Protein AF-A0A8T4RJU8-F1 (afdb_monomer)

Mean predicted aligned error: 6.27 Å

Secondary structure (DSSP, 8-state):
--HHHHHHHHHHHHHHHHHHHHTT-HHHHHHHHHHHHHHHHHHHHHHSS-THHHHHSTT--B-TTSPBPPGGG--HHHHHHHHHHTTSS-HHHHHHHHHHHTHHHHHSHHHHTTT----HHHHHHHHHHHHHHHHHHT-

Nearest PDB structures (foldseek):
  2hsb-assembly1_A  TM=7.313E-01  e=3.323E-01  Archaeoglobus fulgidus
  1ufb-assembly1_A  TM=6.854E-01  e=4.118E-01  Thermus thermophilus
  1wol-assembly1_A  TM=6.817E-01  e=9.712E-01  Sulfurisphaera tokodaii str. 7
  7bxo-assembly1_D  TM=4.790E-01  e=5.681E-01  Shewanella oneidensis MR-1
  3agt-assembly1_A  TM=5.180E-01  e=7.063E+00  Nitratidesulfovibrio vulgaris

Solvent-accessible surface area (backbone atoms only — not comparable to full-atom values): 7748 Å² total; per-residue (Å²): 123,70,73,68,54,52,58,53,52,52,51,51,51,49,55,52,28,53,48,26,48,75,68,59,34,22,67,62,19,38,47,43,50,42,58,49,50,40,54,50,49,50,52,44,50,71,66,40,95,62,52,64,55,55,67,68,39,89,51,37,56,52,49,99,85,68,47,71,58,57,78,93,76,56,51,56,56,42,49,36,47,29,35,34,75,70,64,51,39,51,69,72,47,37,54,49,38,61,64,42,62,43,37,62,47,64,70,36,73,76,37,51,77,70,70,61,75,69,47,51,66,55,33,48,55,50,47,56,51,52,52,55,40,50,61,45,60,75,107

Sequence (139 aa):
APHFSAGRRSLSHWNECAKCVNALAPLAATVMMGGMLEGLLLARLQQLRDRGLAFKTKACPKDNAGKPLGFDKWCLNNYMDVTHELKLISQTGKDISAVLRDYRNFIHPKEEYKGTSISPGDAQIMWEIAKGVTGQLLK

Foldseek 3Di:
DVLVVLVVVLVVLLVVLVVCLVVFVLLVNLQSLQVSLLSLLVSLLVPDPDNCQLQVDPLFDADPVRHGDDSVPDGSLSSLSSCVSVVLFDPLLNVLCVVSVCSVVQVPVVNVVVVDDQGSVNSVVSSVSSVVSSVSSVD

Structure (mmCIF, N/CA/C/O backbone):
data_AF-A0A8T4RJU8-F1
#
_entry.id   AF-A0A8T4RJU8-F1
#
loop_
_atom_site.group_PDB
_atom_site.id
_atom_site.type_symbol
_atom_site.label_atom_id
_atom_site.label_alt_id
_atom_site.label_comp_id
_atom_site.label_asym_id
_atom_site.label_entity_id
_atom_site.label_seq_id
_atom_site.pdbx_PDB_ins_code
_atom_site.Cartn_x
_atom_site.Cartn_y
_atom_site.Cartn_z
_atom_site.occupancy
_atom_site.B_iso_or_equiv
_atom_site.auth_seq_id
_atom_site.auth_comp_id
_atom_site.auth_asym_id
_atom_site.auth_atom_id
_atom_site.pdbx_PDB_model_num
ATOM 1 N N . ALA A 1 1 ? -13.341 -21.160 4.754 1.00 34.50 1 ALA A N 1
ATOM 2 C CA . ALA A 1 1 ? -13.472 -21.158 3.280 1.00 34.50 1 ALA A CA 1
ATOM 3 C C . ALA A 1 1 ? -12.978 -19.873 2.573 1.00 34.50 1 ALA A C 1
ATOM 5 O O . ALA A 1 1 ? -12.359 -20.040 1.531 1.00 34.50 1 ALA A O 1
ATOM 6 N N . PRO A 1 2 ? -13.144 -18.628 3.084 1.00 31.86 2 PRO A N 1
ATOM 7 C CA . PRO A 1 2 ? -12.658 -17.417 2.384 1.00 31.86 2 PRO A CA 1
ATOM 8 C C . PRO A 1 2 ? -11.164 -17.083 2.599 1.00 31.86 2 PRO A C 1
ATOM 10 O O . PRO A 1 2 ? -10.527 -16.504 1.727 1.00 31.86 2 PRO A O 1
ATOM 13 N N . HIS A 1 3 ? -10.560 -17.499 3.719 1.00 36.91 3 HIS A N 1
ATOM 14 C CA . HIS A 1 3 ? -9.137 -17.236 4.001 1.00 36.91 3 HIS A CA 1
ATOM 15 C C . HIS A 1 3 ? -8.166 -17.948 3.034 1.00 36.91 3 HIS A C 1
ATOM 17 O O . HIS A 1 3 ? -7.088 -17.435 2.753 1.00 36.91 3 HIS A O 1
ATOM 23 N N . PHE A 1 4 ? -8.561 -19.099 2.477 1.00 34.91 4 PHE A N 1
ATOM 24 C CA . PHE A 1 4 ? -7.721 -19.913 1.584 1.00 34.91 4 PHE A CA 1
ATOM 25 C C . PHE A 1 4 ? -7.756 -19.451 0.113 1.00 34.91 4 PHE A C 1
ATOM 27 O O . PHE A 1 4 ? -6.827 -19.718 -0.648 1.00 34.91 4 PHE A O 1
ATOM 34 N N . SER A 1 5 ? -8.823 -18.767 -0.319 1.00 44.25 5 SER A N 1
ATOM 35 C CA . SER A 1 5 ? -8.919 -18.194 -1.671 1.00 44.25 5 SER A CA 1
ATOM 36 C C . SER A 1 5 ? -8.195 -16.850 -1.772 1.00 44.25 5 SER A C 1
ATOM 38 O O . SER A 1 5 ? -7.538 -16.599 -2.781 1.00 44.25 5 SER A O 1
ATOM 40 N N . ALA A 1 6 ? -8.236 -16.037 -0.710 1.00 50.69 6 ALA A N 1
ATOM 41 C CA . ALA A 1 6 ? -7.489 -14.783 -0.624 1.00 50.69 6 ALA A CA 1
ATOM 42 C C . ALA A 1 6 ? -5.971 -15.010 -0.744 1.00 50.69 6 ALA A C 1
ATOM 44 O O . ALA A 1 6 ? -5.331 -14.355 -1.561 1.00 50.69 6 ALA A O 1
ATOM 45 N N . GLY A 1 7 ? -5.423 -16.005 -0.029 1.00 55.34 7 GLY A N 1
ATOM 46 C CA . GLY A 1 7 ? -3.991 -16.342 -0.072 1.00 55.34 7 GLY A CA 1
ATOM 47 C C . GLY A 1 7 ? -3.489 -16.837 -1.438 1.00 55.34 7 GLY A C 1
ATOM 48 O O . GLY A 1 7 ? -2.361 -16.549 -1.836 1.00 55.34 7 GLY A O 1
ATOM 49 N N . ARG A 1 8 ? -4.331 -17.548 -2.203 1.00 55.25 8 ARG A N 1
ATOM 50 C CA . ARG A 1 8 ? -3.980 -17.990 -3.568 1.00 55.25 8 ARG A CA 1
ATOM 51 C C . ARG A 1 8 ? -4.035 -16.848 -4.581 1.00 55.25 8 ARG A C 1
ATOM 53 O O . ARG A 1 8 ? -3.184 -16.782 -5.462 1.00 55.25 8 ARG A O 1
ATOM 60 N N . ARG A 1 9 ? -4.996 -15.933 -4.431 1.00 59.72 9 ARG A N 1
ATOM 61 C CA . ARG A 1 9 ? -5.130 -14.753 -5.295 1.00 59.72 9 ARG A CA 1
ATOM 62 C C . ARG A 1 9 ? -4.042 -13.704 -5.023 1.00 59.72 9 ARG A C 1
ATOM 64 O O . ARG A 1 9 ? -3.569 -13.065 -5.955 1.00 59.72 9 ARG A O 1
ATOM 71 N N . SER A 1 10 ? -3.577 -13.567 -3.779 1.00 66.31 10 SER A N 1
ATOM 72 C CA . SER A 1 10 ? -2.408 -12.730 -3.474 1.00 66.31 10 SER A CA 1
ATOM 73 C C . SER A 1 10 ? -1.126 -13.275 -4.109 1.00 66.31 10 SER A C 1
ATOM 75 O O . SER A 1 10 ? -0.320 -12.493 -4.603 1.00 66.31 10 SER A O 1
ATOM 77 N N . LEU A 1 11 ? -0.957 -14.603 -4.173 1.00 74.31 11 LEU A N 1
ATOM 78 C CA . LEU A 1 11 ? 0.204 -15.220 -4.823 1.00 74.31 11 LEU A CA 1
ATOM 79 C C . LEU A 1 11 ? 0.187 -15.040 -6.351 1.00 74.31 11 LEU A C 1
ATOM 81 O O . LEU A 1 11 ? 1.236 -14.814 -6.953 1.00 74.31 11 LEU A O 1
ATOM 85 N N . SER A 1 12 ? -0.987 -15.107 -6.991 1.00 80.94 12 SER A N 1
ATOM 86 C CA . SER A 1 12 ? -1.089 -14.844 -8.432 1.00 80.94 12 SER A CA 1
ATOM 87 C C . SER A 1 12 ? -0.740 -13.394 -8.770 1.00 80.94 12 SER A C 1
ATOM 89 O O . SER A 1 12 ? 0.087 -13.179 -9.653 1.00 80.94 12 SER A O 1
ATOM 91 N N . HIS A 1 13 ? -1.278 -12.417 -8.028 1.00 82.00 13 HIS A N 1
ATOM 92 C CA . HIS A 1 13 ? -0.957 -10.999 -8.243 1.00 82.00 13 HIS A CA 1
ATOM 93 C C . HIS A 1 13 ? 0.516 -10.681 -7.960 1.00 82.00 13 HIS A C 1
ATOM 95 O O . HIS A 1 13 ? 1.114 -9.882 -8.673 1.00 82.00 13 HIS A O 1
ATOM 101 N N . TRP A 1 14 ? 1.128 -11.340 -6.972 1.00 87.44 14 TRP A N 1
ATOM 102 C CA . TRP A 1 14 ? 2.563 -11.217 -6.714 1.00 87.44 14 TRP A CA 1
ATOM 103 C C . TRP A 1 14 ? 3.403 -11.636 -7.923 1.00 87.44 14 TRP A C 1
ATOM 105 O O . TRP A 1 14 ? 4.281 -10.896 -8.367 1.00 87.44 14 TRP A O 1
ATOM 115 N N . ASN A 1 15 ? 3.116 -12.815 -8.479 1.00 90.56 15 ASN A N 1
ATOM 116 C CA . ASN A 1 15 ? 3.837 -13.333 -9.640 1.00 90.56 15 ASN A CA 1
ATOM 117 C C . ASN A 1 15 ? 3.625 -12.460 -10.880 1.00 90.56 15 ASN A C 1
ATOM 119 O O . ASN A 1 15 ? 4.550 -12.268 -11.666 1.00 90.56 15 ASN A O 1
ATOM 123 N N . GLU A 1 16 ? 2.419 -11.931 -11.063 1.00 89.75 16 GLU A N 1
ATOM 124 C CA . GLU A 1 16 ? 2.108 -11.007 -12.153 1.00 89.75 16 GLU A CA 1
ATOM 125 C C . GLU A 1 16 ? 2.870 -9.686 -11.990 1.00 89.75 16 GLU A C 1
ATOM 127 O O . GLU A 1 16 ? 3.491 -9.206 -12.937 1.00 89.75 16 GLU A O 1
ATOM 132 N N . CYS A 1 17 ? 2.931 -9.152 -10.768 1.00 91.00 17 CYS A N 1
ATOM 133 C CA . CYS A 1 17 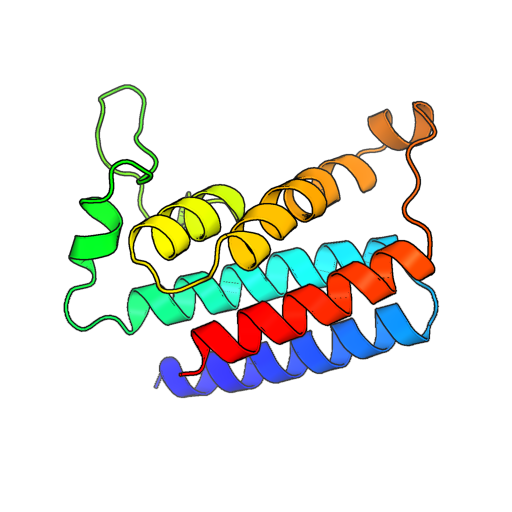? 3.675 -7.935 -10.454 1.00 91.00 17 CYS A CA 1
ATOM 134 C C . CYS A 1 17 ? 5.169 -8.098 -10.736 1.00 91.00 17 CYS A C 1
ATOM 136 O O . CYS 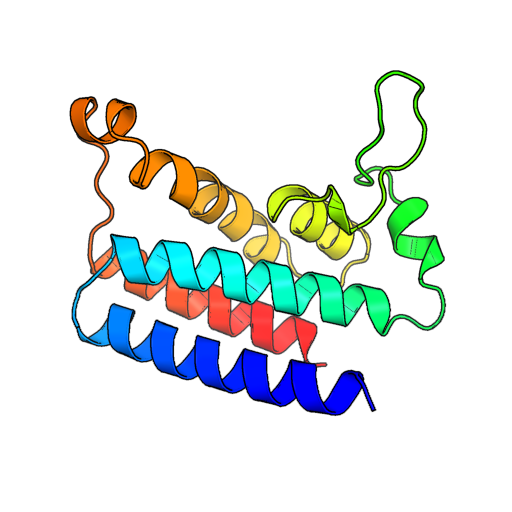A 1 17 ? 5.763 -7.266 -11.423 1.00 91.00 17 CYS A O 1
ATOM 138 N N . ALA A 1 18 ? 5.756 -9.213 -10.297 1.00 92.25 18 ALA A N 1
ATOM 139 C CA . ALA A 1 18 ? 7.148 -9.536 -10.588 1.00 92.25 18 ALA A CA 1
ATOM 140 C C . ALA A 1 18 ? 7.423 -9.601 -12.103 1.00 92.25 18 ALA A C 1
ATOM 142 O O . ALA A 1 18 ? 8.451 -9.107 -12.563 1.00 92.25 18 ALA A O 1
ATOM 143 N N . LYS A 1 19 ? 6.494 -10.151 -12.900 1.00 94.44 19 LYS A N 1
ATOM 144 C CA . LYS A 1 19 ? 6.617 -10.165 -14.368 1.00 94.44 19 LYS A CA 1
ATOM 145 C C . LYS A 1 19 ? 6.627 -8.755 -14.958 1.00 94.44 19 LYS A C 1
ATOM 147 O O . LYS A 1 19 ? 7.468 -8.488 -15.808 1.00 94.44 19 LYS A O 1
ATOM 152 N N . CYS A 1 20 ? 5.753 -7.854 -14.509 1.00 92.88 20 CYS A N 1
ATOM 153 C CA . CYS A 1 20 ? 5.732 -6.471 -15.001 1.00 92.88 20 CYS A CA 1
ATOM 154 C C . CYS A 1 20 ? 7.015 -5.703 -14.664 1.00 92.88 20 CYS A C 1
ATOM 156 O O . CYS A 1 20 ? 7.529 -4.980 -15.516 1.00 92.88 20 CYS A O 1
ATOM 158 N N . VAL A 1 21 ? 7.560 -5.891 -13.457 1.00 92.25 21 VAL A N 1
ATOM 159 C CA . VAL A 1 21 ? 8.845 -5.291 -13.060 1.00 92.25 21 VAL A CA 1
ATOM 160 C C . VAL A 1 21 ? 9.977 -5.811 -13.955 1.00 92.25 21 VAL A C 1
ATOM 162 O O . VAL A 1 21 ? 10.741 -5.019 -14.504 1.00 92.25 21 VAL A O 1
ATOM 165 N N . ASN A 1 22 ? 10.047 -7.129 -14.170 1.00 93.88 22 ASN A N 1
ATOM 166 C CA . ASN A 1 22 ? 11.081 -7.759 -14.999 1.00 93.88 22 ASN A CA 1
ATOM 167 C C . ASN A 1 22 ? 10.969 -7.399 -16.487 1.00 93.88 22 ASN A C 1
ATOM 169 O O . ASN A 1 22 ? 11.979 -7.320 -17.178 1.00 93.88 22 ASN A O 1
ATOM 173 N N . ALA A 1 23 ? 9.751 -7.174 -16.978 1.00 95.31 23 ALA A N 1
ATOM 174 C CA . ALA A 1 23 ? 9.489 -6.760 -18.353 1.00 95.31 23 ALA A CA 1
ATOM 175 C C . ALA A 1 23 ? 9.708 -5.254 -18.591 1.00 95.31 23 ALA A C 1
ATOM 177 O O . ALA A 1 23 ? 9.412 -4.773 -19.682 1.00 95.31 23 ALA A O 1
ATOM 178 N N . LEU A 1 24 ? 10.196 -4.508 -17.589 1.00 91.62 24 LEU A N 1
ATOM 179 C CA . LEU A 1 24 ? 10.383 -3.055 -17.653 1.00 91.62 24 LEU A CA 1
ATOM 180 C C . LEU A 1 24 ? 9.085 -2.318 -18.029 1.00 91.62 24 LEU A C 1
ATOM 182 O O . LEU A 1 24 ? 9.100 -1.368 -18.808 1.00 91.62 24 LEU A O 1
ATOM 186 N N . ALA A 1 25 ? 7.959 -2.753 -17.453 1.00 90.50 25 ALA A N 1
ATOM 187 C CA . ALA A 1 25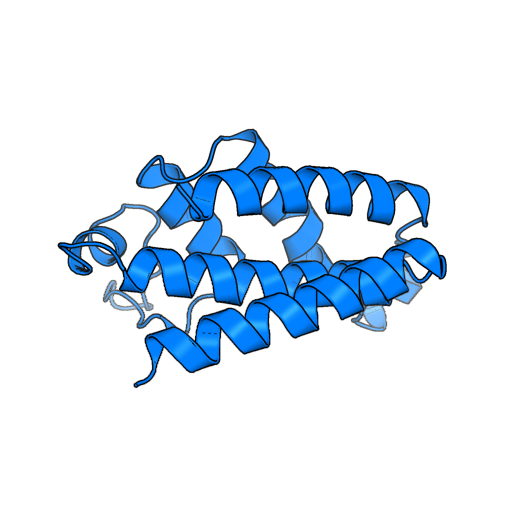 ? 6.642 -2.138 -17.612 1.00 90.50 25 ALA A CA 1
ATOM 188 C C . ALA A 1 25 ? 6.264 -1.337 -16.344 1.00 90.50 25 ALA A C 1
ATOM 190 O O . ALA A 1 25 ? 5.425 -1.792 -15.558 1.00 90.50 25 ALA A O 1
ATOM 191 N N . PRO A 1 26 ? 6.881 -0.161 -16.097 1.00 87.38 26 PRO A N 1
ATOM 192 C CA . PRO A 1 26 ? 6.813 0.541 -14.814 1.00 87.38 26 PRO A CA 1
ATOM 193 C C . PRO A 1 26 ? 5.403 0.987 -14.427 1.00 87.38 26 PRO A C 1
ATOM 195 O O . PRO A 1 26 ? 5.022 0.856 -13.264 1.00 87.38 26 PRO A O 1
ATOM 198 N N . LEU A 1 27 ? 4.598 1.447 -15.390 1.00 85.62 27 LEU A N 1
ATOM 199 C CA . LEU A 1 27 ? 3.206 1.820 -15.137 1.00 85.62 27 LEU A CA 1
ATOM 200 C C . LEU A 1 27 ? 2.399 0.605 -14.658 1.00 85.62 27 LEU A C 1
ATOM 202 O O . LEU A 1 27 ? 1.833 0.627 -13.569 1.00 85.62 27 LEU A O 1
ATOM 206 N N . ALA A 1 28 ? 2.414 -0.486 -15.430 1.00 88.56 28 ALA A N 1
ATOM 207 C CA . ALA A 1 28 ? 1.696 -1.715 -15.092 1.00 88.56 28 ALA A CA 1
ATOM 208 C C . ALA A 1 28 ? 2.155 -2.306 -13.750 1.00 88.56 28 ALA A C 1
ATOM 210 O O . ALA A 1 28 ? 1.324 -2.685 -12.923 1.00 88.56 28 ALA A O 1
ATOM 211 N N . ALA A 1 29 ? 3.469 -2.329 -13.504 1.00 89.94 29 ALA A N 1
ATOM 212 C CA . ALA A 1 29 ? 4.036 -2.777 -12.238 1.00 89.94 29 ALA A CA 1
ATOM 213 C C . ALA A 1 29 ? 3.489 -1.956 -11.062 1.00 89.94 29 ALA A C 1
ATOM 215 O O . ALA A 1 29 ? 3.000 -2.524 -10.088 1.00 89.94 29 ALA A O 1
ATOM 216 N N . THR A 1 30 ? 3.506 -0.626 -11.168 1.00 85.69 30 THR A N 1
ATOM 217 C CA . THR A 1 30 ? 3.053 0.279 -10.100 1.00 85.69 30 THR A CA 1
ATOM 218 C C . THR A 1 30 ? 1.566 0.104 -9.789 1.00 85.69 30 THR A C 1
ATOM 220 O O . THR A 1 30 ? 1.179 0.022 -8.621 1.00 85.69 30 THR A O 1
ATOM 223 N N . VAL A 1 31 ? 0.734 -0.044 -10.821 1.00 85.31 31 VAL A N 1
ATOM 224 C CA . VAL A 1 31 ? -0.707 -0.298 -10.666 1.00 85.31 31 VAL A CA 1
ATOM 225 C C . VAL A 1 31 ? -0.964 -1.608 -9.931 1.00 85.31 31 VAL A C 1
ATOM 227 O O . VAL A 1 31 ? -1.750 -1.651 -8.980 1.00 85.31 31 VAL A O 1
ATOM 230 N N . MET A 1 32 ? -0.279 -2.680 -10.333 1.00 87.69 32 MET A N 1
ATOM 231 C CA . MET A 1 32 ? -0.462 -3.983 -9.698 1.00 87.69 32 MET A CA 1
ATOM 232 C C . MET A 1 32 ? 0.078 -4.018 -8.269 1.00 87.69 32 MET A C 1
ATOM 234 O O . MET A 1 32 ? -0.574 -4.606 -7.406 1.00 87.69 32 MET A O 1
ATOM 238 N N . MET A 1 33 ? 1.191 -3.333 -7.977 1.00 88.69 33 MET A N 1
ATOM 239 C CA . MET A 1 33 ? 1.678 -3.154 -6.602 1.00 88.69 33 MET A CA 1
ATOM 240 C C . MET A 1 33 ? 0.622 -2.495 -5.712 1.00 88.69 33 MET A C 1
ATOM 242 O O . MET A 1 33 ? 0.379 -2.967 -4.600 1.00 88.69 33 MET A O 1
ATOM 246 N N . GLY A 1 34 ? -0.039 -1.446 -6.210 1.00 87.75 34 GLY A N 1
ATOM 247 C CA . GLY A 1 34 ? -1.103 -0.750 -5.491 1.00 87.75 34 GLY A CA 1
ATOM 248 C C . GLY A 1 34 ? -2.267 -1.668 -5.115 1.00 8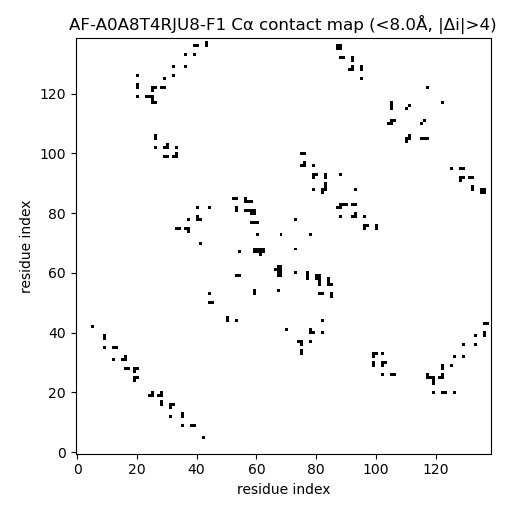7.75 34 GLY A C 1
ATOM 249 O O . GLY A 1 34 ? -2.598 -1.792 -3.935 1.00 87.75 34 GLY A O 1
ATOM 250 N N . GLY A 1 35 ? -2.844 -2.364 -6.099 1.00 86.88 35 GLY A N 1
ATOM 251 C CA . GLY A 1 35 ? -3.960 -3.288 -5.859 1.00 86.88 35 GLY A CA 1
ATOM 252 C C . GLY A 1 35 ? -3.576 -4.496 -4.994 1.00 86.88 35 GLY A C 1
ATOM 253 O O . GLY A 1 35 ? -4.359 -4.950 -4.155 1.00 86.88 35 GLY A O 1
ATOM 254 N N . MET A 1 36 ? -2.349 -5.002 -5.146 1.00 89.31 36 MET A N 1
ATOM 255 C CA . MET A 1 36 ? -1.823 -6.089 -4.319 1.00 89.31 36 MET A CA 1
ATOM 256 C C . MET A 1 36 ? -1.714 -5.673 -2.847 1.00 89.31 36 MET A C 1
ATOM 258 O O . MET A 1 36 ? -2.174 -6.410 -1.971 1.00 89.31 36 MET A O 1
ATOM 262 N N . LEU A 1 37 ? -1.144 -4.496 -2.565 1.00 88.81 37 LEU A N 1
ATOM 263 C CA . LEU A 1 37 ? -1.013 -3.986 -1.199 1.00 88.81 37 LEU A CA 1
ATOM 264 C C . LEU A 1 37 ? -2.373 -3.666 -0.573 1.00 88.81 37 LEU A C 1
ATOM 266 O O . LEU A 1 37 ? -2.580 -4.027 0.583 1.00 88.81 37 LEU A O 1
ATOM 270 N N . GLU A 1 38 ? -3.322 -3.083 -1.318 1.00 89.56 38 GLU A N 1
ATOM 271 C CA . GLU A 1 38 ? -4.704 -2.883 -0.839 1.00 89.56 38 GLU A CA 1
ATOM 272 C C . GLU A 1 38 ? -5.315 -4.200 -0.341 1.00 89.56 38 GLU A C 1
ATOM 274 O O . GLU A 1 38 ? -5.820 -4.276 0.783 1.00 89.56 38 GLU A O 1
ATOM 279 N N . GLY A 1 39 ? -5.204 -5.265 -1.141 1.00 89.19 39 GLY A N 1
ATOM 280 C CA . GLY A 1 39 ? -5.708 -6.587 -0.774 1.00 89.19 39 GLY A CA 1
ATOM 281 C C . GLY A 1 39 ? -5.026 -7.174 0.466 1.00 89.19 39 GLY A C 1
ATOM 282 O O . GLY A 1 39 ? -5.702 -7.725 1.338 1.00 89.19 39 GLY A O 1
ATOM 283 N N . LEU A 1 40 ? -3.700 -7.041 0.574 1.00 90.38 40 LEU A N 1
ATOM 284 C CA . LEU A 1 40 ? -2.930 -7.546 1.716 1.00 90.38 40 LEU A CA 1
ATOM 285 C C . LEU A 1 40 ? -3.247 -6.793 3.013 1.00 90.38 40 LEU A C 1
ATOM 287 O O . LEU A 1 40 ? -3.442 -7.422 4.055 1.00 90.38 40 LEU A O 1
ATOM 291 N N . LEU A 1 41 ? -3.337 -5.465 2.962 1.00 92.06 41 LEU A N 1
ATOM 292 C CA . LEU A 1 41 ? -3.657 -4.632 4.123 1.00 92.06 41 LEU A CA 1
ATOM 293 C C . LEU A 1 41 ? -5.072 -4.914 4.629 1.00 92.06 41 LEU A C 1
ATOM 295 O O . LEU A 1 41 ? -5.269 -5.104 5.831 1.00 92.06 41 LEU A O 1
ATOM 299 N N . LEU A 1 42 ? -6.047 -5.011 3.719 1.00 93.25 42 LEU A N 1
ATOM 300 C CA . LEU A 1 42 ? -7.412 -5.400 4.064 1.00 93.25 42 LEU A CA 1
ATOM 301 C C . LEU A 1 42 ? -7.438 -6.780 4.726 1.00 93.25 42 LEU A C 1
ATOM 303 O O . LEU A 1 42 ? -8.026 -6.942 5.798 1.00 93.25 42 LEU A O 1
ATOM 307 N N . ALA A 1 43 ? -6.772 -7.769 4.122 1.00 91.38 43 ALA A N 1
ATOM 308 C CA . ALA A 1 43 ? -6.698 -9.115 4.677 1.00 91.38 43 ALA A CA 1
ATOM 309 C C . ALA A 1 43 ? -6.082 -9.109 6.084 1.00 91.38 43 ALA A C 1
ATOM 311 O O . ALA A 1 43 ? -6.609 -9.764 6.985 1.00 91.38 43 ALA A O 1
ATOM 312 N N . ARG A 1 44 ? -5.018 -8.326 6.300 1.00 92.00 44 ARG A N 1
ATOM 313 C CA . ARG A 1 44 ? -4.377 -8.186 7.609 1.00 92.00 44 ARG A CA 1
ATOM 314 C C . ARG A 1 44 ? -5.318 -7.580 8.648 1.00 92.00 44 ARG A C 1
ATOM 316 O O . ARG A 1 44 ? -5.447 -8.136 9.737 1.00 92.00 44 ARG A O 1
ATOM 323 N N . LEU A 1 45 ? -6.023 -6.498 8.317 1.00 93.62 45 LEU A N 1
ATOM 324 C CA . LEU A 1 45 ? -6.999 -5.879 9.224 1.00 93.62 45 LEU A CA 1
ATOM 325 C C . LEU A 1 45 ? -8.168 -6.823 9.553 1.00 93.62 45 LEU A C 1
ATOM 327 O O . LEU A 1 45 ? -8.624 -6.871 10.695 1.00 93.62 45 LEU A O 1
ATOM 331 N N . GLN A 1 46 ? -8.626 -7.627 8.590 1.00 91.56 46 GLN A N 1
ATOM 332 C CA . GLN A 1 46 ? -9.685 -8.621 8.805 1.00 91.56 46 GLN A CA 1
ATOM 333 C C . GLN A 1 46 ? -9.251 -9.807 9.682 1.00 91.56 46 GLN A C 1
ATOM 335 O O . GLN A 1 46 ? -10.108 -10.470 10.278 1.00 91.56 46 GLN A O 1
ATOM 340 N N . GLN A 1 47 ? -7.948 -10.082 9.761 1.00 91.19 47 GLN A N 1
ATOM 341 C CA . GLN A 1 47 ? -7.368 -11.133 10.601 1.00 91.19 47 GLN A CA 1
ATOM 342 C C . GLN A 1 47 ? -7.085 -10.682 12.041 1.00 91.19 47 GLN A C 1
ATOM 344 O O . GLN A 1 47 ? -6.773 -11.524 12.882 1.00 91.19 47 GLN A O 1
ATOM 349 N N . LEU A 1 48 ? -7.207 -9.387 12.356 1.00 90.75 48 LEU A N 1
ATOM 350 C CA . LEU A 1 48 ? -7.077 -8.907 13.732 1.00 90.75 48 LEU A CA 1
ATOM 351 C C . LEU A 1 48 ? -8.126 -9.561 14.639 1.00 90.75 48 LEU A C 1
ATOM 353 O O . LEU A 1 48 ? -9.293 -9.699 14.264 1.00 90.75 48 LEU A O 1
ATOM 357 N N . ARG A 1 49 ? -7.718 -9.901 15.869 1.00 90.69 49 ARG A N 1
ATOM 358 C CA . ARG A 1 49 ? -8.617 -10.455 16.895 1.00 90.69 49 ARG A CA 1
ATOM 359 C C . ARG A 1 49 ? -9.770 -9.499 17.217 1.00 90.69 49 ARG A C 1
ATOM 361 O O . ARG A 1 49 ? -10.901 -9.947 17.359 1.00 90.69 49 ARG A O 1
ATOM 368 N N . ASP A 1 50 ? -9.481 -8.199 17.299 1.00 92.19 50 ASP A N 1
ATOM 369 C CA . ASP A 1 50 ? -10.481 -7.129 17.364 1.00 92.19 50 ASP A CA 1
ATOM 370 C C . ASP A 1 50 ? -10.385 -6.256 16.105 1.00 92.19 50 ASP A C 1
ATOM 372 O O . ASP A 1 50 ? -9.542 -5.364 15.999 1.00 92.19 50 ASP A O 1
ATOM 376 N N . ARG A 1 51 ? -11.281 -6.505 15.146 1.00 88.38 51 ARG A N 1
ATOM 377 C CA . ARG A 1 51 ? -11.397 -5.712 13.908 1.00 88.38 51 ARG A CA 1
ATOM 378 C C . ARG A 1 51 ? -11.838 -4.271 14.176 1.00 88.38 51 ARG A C 1
ATOM 380 O O . ARG A 1 51 ? -11.567 -3.389 13.366 1.00 88.38 51 ARG A O 1
ATOM 387 N N . GLY A 1 52 ? -12.498 -4.025 15.310 1.00 92.00 52 GLY A N 1
ATOM 388 C CA . GLY A 1 52 ? -12.947 -2.704 15.736 1.00 92.00 52 GLY A CA 1
ATOM 389 C C . GLY A 1 52 ? -11.796 -1.728 15.970 1.00 92.00 52 GLY A C 1
ATOM 390 O O . GLY A 1 52 ? -12.006 -0.521 15.868 1.00 92.00 52 GLY A O 1
ATOM 391 N N . LEU A 1 53 ? -10.579 -2.226 16.222 1.00 94.06 53 LEU A N 1
ATOM 392 C CA . LEU A 1 53 ? -9.387 -1.391 16.390 1.00 94.06 53 LEU A CA 1
ATOM 393 C C . LEU A 1 53 ? -9.125 -0.505 15.171 1.00 94.06 53 LEU A C 1
ATOM 395 O O . LEU A 1 53 ? -8.817 0.669 15.346 1.00 94.06 53 LEU A O 1
ATOM 399 N N . ALA A 1 54 ? -9.329 -1.023 13.956 1.00 94.50 54 ALA A N 1
ATOM 400 C CA . ALA A 1 54 ? -9.141 -0.250 12.730 1.00 94.50 54 ALA A CA 1
ATOM 401 C C . ALA A 1 54 ? -10.045 0.993 12.691 1.00 94.50 54 ALA A C 1
ATOM 403 O O . ALA A 1 54 ? -9.582 2.081 12.358 1.00 94.50 54 ALA A O 1
ATOM 404 N N . PHE A 1 55 ? -11.304 0.855 13.119 1.00 95.69 55 PHE A N 1
ATOM 405 C CA . PHE A 1 55 ? -12.294 1.939 13.122 1.00 95.69 55 PHE A CA 1
ATOM 406 C C . PHE A 1 55 ? -12.148 2.918 14.298 1.00 95.69 55 PHE A C 1
ATOM 408 O O . PHE A 1 55 ? -12.762 3.983 14.290 1.00 95.69 55 PHE A O 1
ATOM 415 N N . LYS A 1 56 ? -11.352 2.564 15.317 1.00 94.88 56 LYS A N 1
ATOM 416 C CA . LYS A 1 56 ? -11.055 3.413 16.485 1.00 94.88 56 LYS A CA 1
ATOM 417 C C . LYS A 1 56 ? -9.819 4.296 16.281 1.00 94.88 56 LYS A C 1
ATOM 419 O O . LYS A 1 56 ? -9.602 5.209 17.073 1.00 94.88 56 LYS A O 1
ATOM 424 N N . THR A 1 57 ? -9.014 4.019 15.254 1.00 95.56 57 THR A N 1
ATOM 425 C CA . THR A 1 57 ? -7.846 4.840 14.909 1.00 95.56 57 THR A CA 1
ATOM 426 C C . THR A 1 57 ? -8.254 6.260 14.520 1.00 95.56 57 THR A C 1
ATOM 428 O O . THR A 1 57 ? -9.342 6.494 13.984 1.00 95.56 57 THR A O 1
ATOM 431 N N . LYS A 1 58 ? -7.362 7.224 14.755 1.00 94.88 58 LYS A N 1
ATOM 432 C CA . LYS A 1 58 ? -7.533 8.608 14.291 1.00 94.88 58 LYS A CA 1
ATOM 433 C C . LYS A 1 58 ? -7.486 8.693 12.767 1.00 94.88 58 LYS A C 1
ATOM 435 O O . LYS A 1 58 ? -8.184 9.519 12.189 1.00 94.88 58 LYS A O 1
ATOM 440 N N . ALA A 1 59 ? -6.703 7.818 12.142 1.00 94.38 59 ALA A N 1
ATOM 441 C CA . ALA A 1 59 ? -6.586 7.654 10.699 1.00 94.38 59 ALA A CA 1
ATOM 442 C C . ALA A 1 59 ? -7.814 7.023 10.018 1.00 94.38 59 ALA A C 1
ATOM 444 O O . ALA A 1 59 ? -7.869 6.996 8.787 1.00 94.38 59 ALA A O 1
ATOM 445 N N . CYS A 1 60 ? -8.791 6.503 10.772 1.00 95.81 60 CYS A N 1
ATOM 446 C CA . CYS A 1 60 ? -9.981 5.897 10.183 1.00 95.81 60 CYS A CA 1
ATOM 447 C C . CYS A 1 60 ? -10.733 6.930 9.326 1.00 95.81 60 CYS A C 1
ATOM 449 O O . CYS A 1 60 ? -11.166 7.958 9.860 1.00 95.81 60 CYS A O 1
ATOM 451 N N . PRO A 1 61 ? -10.958 6.662 8.026 1.00 95.06 61 PRO A N 1
ATOM 452 C CA . PRO A 1 61 ? -11.713 7.570 7.183 1.00 95.06 61 PRO A CA 1
ATOM 453 C C . PRO A 1 61 ? -13.170 7.632 7.649 1.00 95.06 61 PRO A C 1
ATOM 455 O O . PRO A 1 61 ? -13.766 6.626 8.057 1.00 95.06 61 PRO A O 1
ATOM 458 N N . LYS A 1 62 ? -13.738 8.834 7.596 1.00 95.94 62 LYS A N 1
ATOM 459 C CA . LYS A 1 62 ? -15.094 9.142 8.051 1.00 95.94 62 LYS A CA 1
ATOM 460 C C . LYS A 1 62 ? -15.866 9.849 6.947 1.00 95.94 62 LYS A C 1
ATOM 462 O O . LYS A 1 62 ? -15.269 10.508 6.100 1.00 95.94 62 LYS A O 1
ATOM 467 N N . ASP A 1 63 ? -17.183 9.691 6.955 1.00 93.88 63 ASP A N 1
ATOM 468 C CA . ASP A 1 63 ? -18.064 10.489 6.108 1.00 93.88 63 ASP A CA 1
ATOM 469 C C . ASP A 1 63 ? -18.214 11.929 6.633 1.00 93.88 63 ASP A C 1
ATOM 471 O O . ASP A 1 63 ? -17.683 12.299 7.683 1.00 93.88 63 ASP A O 1
ATOM 475 N N . ASN A 1 64 ? -18.980 12.742 5.903 1.00 93.38 64 ASN A N 1
ATOM 476 C CA . ASN A 1 64 ? -19.248 14.139 6.254 1.00 93.38 64 ASN A CA 1
ATOM 477 C C . ASN A 1 64 ? -19.986 14.306 7.597 1.00 93.38 64 ASN A C 1
ATOM 479 O O . ASN A 1 64 ? -19.961 15.393 8.166 1.00 93.38 64 ASN A O 1
ATOM 483 N N . ALA A 1 65 ? -20.636 13.256 8.108 1.00 93.31 65 ALA A N 1
ATOM 484 C CA . ALA A 1 65 ? -21.298 13.245 9.411 1.00 93.31 65 ALA A CA 1
ATOM 485 C C . ALA A 1 65 ? -20.377 12.726 10.536 1.00 93.31 65 ALA A C 1
ATOM 487 O O . ALA A 1 65 ? -20.808 12.587 11.681 1.00 93.31 65 ALA A O 1
ATOM 488 N N . GLY A 1 66 ? -19.110 12.425 10.229 1.00 92.06 66 GLY A N 1
ATOM 489 C CA . GLY A 1 66 ? -18.128 11.910 11.180 1.00 92.06 66 GLY A CA 1
ATOM 490 C C . GLY A 1 66 ? -18.251 10.410 11.462 1.00 92.06 66 GLY A C 1
ATOM 491 O O . GLY A 1 66 ? -17.572 9.901 12.361 1.00 92.06 66 GLY A O 1
ATOM 492 N N . LYS A 1 67 ? -19.080 9.678 10.709 1.00 94.75 67 LYS A N 1
ATOM 493 C CA . LYS A 1 67 ? -19.255 8.234 10.878 1.00 94.75 67 LYS A CA 1
ATOM 494 C C . LYS A 1 67 ? -18.129 7.471 10.166 1.00 94.75 67 LYS A C 1
ATOM 496 O O . LYS A 1 67 ? -17.826 7.787 9.016 1.00 94.75 67 LYS A O 1
ATOM 501 N N . PRO A 1 68 ? -17.526 6.445 10.800 1.00 95.38 68 PRO A N 1
ATOM 502 C CA . PRO A 1 68 ? -16.522 5.599 10.155 1.00 95.38 68 PRO A CA 1
ATOM 503 C C . PRO A 1 68 ? -17.030 4.968 8.853 1.00 95.38 68 PRO A C 1
ATOM 505 O O . PRO A 1 68 ? -18.125 4.397 8.818 1.00 95.38 68 PRO A O 1
ATOM 508 N N . LEU A 1 69 ? -16.223 5.042 7.792 1.00 96.00 69 LEU A N 1
ATOM 509 C CA . LEU A 1 69 ? -16.505 4.363 6.526 1.00 96.00 69 LEU A CA 1
ATOM 510 C C . LEU A 1 69 ? -16.214 2.862 6.635 1.00 96.00 69 LEU A C 1
ATOM 512 O O . LEU A 1 69 ? -15.257 2.461 7.294 1.00 96.00 69 LEU A O 1
ATOM 516 N N . GLY A 1 70 ? -16.996 2.035 5.936 1.00 94.56 70 GLY A N 1
ATOM 517 C CA . GLY A 1 70 ? -16.708 0.607 5.772 1.00 94.56 70 GLY A CA 1
ATOM 518 C C . GLY A 1 70 ? -15.475 0.365 4.898 1.00 94.56 70 GLY A C 1
ATOM 519 O O . GLY A 1 70 ? -15.134 1.204 4.066 1.00 94.56 70 GLY A O 1
ATOM 520 N N . PHE A 1 71 ? -14.813 -0.783 5.078 1.00 92.69 71 PHE A N 1
ATOM 521 C CA . PHE A 1 71 ? -13.594 -1.146 4.337 1.00 92.69 71 PHE A CA 1
ATOM 522 C C . PHE A 1 71 ? -13.767 -1.112 2.807 1.00 92.69 71 PHE A C 1
ATOM 524 O O . PHE A 1 71 ? -12.818 -0.822 2.086 1.00 92.69 71 PHE A O 1
ATOM 531 N N . ASP A 1 72 ? -14.976 -1.349 2.298 1.00 90.62 72 ASP A N 1
ATOM 532 C CA . ASP A 1 72 ? -15.323 -1.255 0.874 1.00 90.62 72 ASP A CA 1
ATOM 533 C C . ASP A 1 72 ? -15.106 0.146 0.278 1.00 90.62 72 ASP A C 1
ATOM 535 O O . ASP A 1 72 ? -14.940 0.283 -0.932 1.00 90.62 72 ASP A O 1
ATOM 539 N N . LYS A 1 73 ? -15.074 1.181 1.124 1.00 92.62 73 LYS A N 1
ATOM 540 C CA . LYS A 1 73 ? -14.880 2.582 0.726 1.00 92.62 73 LYS A CA 1
ATOM 541 C C . LYS A 1 73 ? -13.469 3.102 0.986 1.00 92.62 73 LYS A C 1
ATOM 543 O O . LYS A 1 73 ? -13.203 4.274 0.732 1.00 92.62 73 LYS A O 1
ATOM 548 N N . TRP A 1 74 ? -12.584 2.277 1.539 1.00 93.12 74 TRP A N 1
ATOM 549 C CA . TRP A 1 74 ? -11.217 2.683 1.856 1.00 93.12 74 TRP A CA 1
ATOM 550 C C . TRP A 1 74 ? -10.347 2.589 0.605 1.00 93.12 74 TRP A C 1
ATOM 552 O O . TRP A 1 74 ? -10.416 1.608 -0.133 1.00 93.12 74 TRP A O 1
ATOM 562 N N . CYS A 1 75 ? -9.492 3.584 0.386 1.00 89.56 75 CYS A N 1
ATOM 563 C CA . CYS A 1 75 ? -8.408 3.499 -0.591 1.00 89.56 75 CYS A CA 1
ATOM 564 C C . CYS A 1 75 ? -7.110 3.015 0.073 1.00 89.56 75 CYS A C 1
ATOM 566 O O . CYS A 1 75 ? -6.997 3.031 1.304 1.00 89.56 75 CYS A O 1
ATOM 568 N N . LEU A 1 76 ? -6.104 2.645 -0.731 1.00 88.75 76 LEU A N 1
ATOM 569 C CA . LEU A 1 76 ? -4.758 2.268 -0.271 1.00 88.75 76 LEU A CA 1
ATOM 570 C C . LEU A 1 76 ? -4.240 3.186 0.833 1.00 88.75 76 LEU A C 1
ATOM 572 O O . LEU A 1 76 ? -3.722 2.725 1.843 1.00 88.75 76 LEU A O 1
ATOM 576 N N . ASN A 1 77 ? -4.433 4.489 0.669 1.00 89.56 77 ASN A N 1
ATOM 577 C CA . ASN A 1 77 ? -3.952 5.469 1.623 1.00 89.56 77 ASN A CA 1
ATOM 578 C C . ASN A 1 77 ? -4.591 5.322 3.006 1.00 89.56 77 ASN A C 1
ATOM 580 O O . ASN A 1 77 ? -3.886 5.337 4.010 1.00 89.56 77 ASN A O 1
ATOM 584 N N . ASN A 1 78 ? -5.906 5.094 3.056 1.00 92.94 78 ASN A N 1
ATOM 585 C CA . ASN A 1 78 ? -6.603 4.855 4.317 1.00 92.94 78 ASN A CA 1
ATOM 586 C C . ASN A 1 78 ? -6.079 3.589 4.998 1.00 92.94 78 ASN A C 1
ATOM 588 O O . ASN A 1 78 ? -5.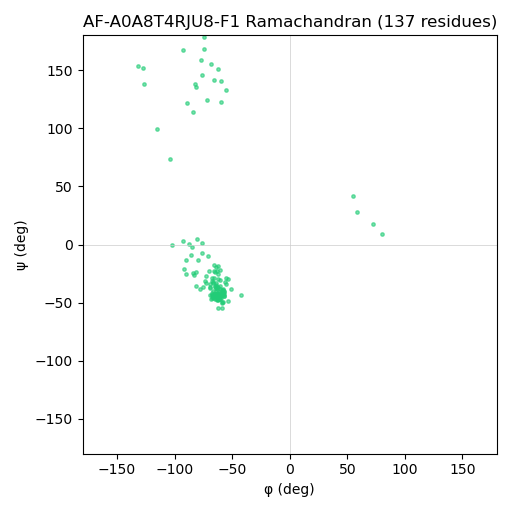813 3.595 6.197 1.00 92.94 78 ASN A O 1
ATOM 592 N N . TYR A 1 79 ? -5.880 2.516 4.228 1.00 93.62 79 TYR A N 1
ATOM 593 C CA . TYR A 1 79 ? -5.312 1.279 4.754 1.00 93.62 79 TYR A CA 1
ATOM 594 C C . TYR A 1 79 ? -3.915 1.493 5.338 1.00 93.62 79 TYR A C 1
ATOM 596 O O . TYR A 1 79 ? -3.624 1.004 6.429 1.00 93.62 79 TYR A O 1
ATOM 604 N N . MET A 1 80 ? -3.062 2.240 4.645 1.00 92.19 80 MET A N 1
ATOM 605 C CA . MET A 1 80 ? -1.680 2.497 5.054 1.00 92.19 80 MET A CA 1
ATOM 606 C C . MET A 1 80 ? -1.610 3.383 6.297 1.00 92.19 80 MET A C 1
ATOM 608 O O . MET A 1 80 ? -0.882 3.064 7.234 1.00 92.19 80 MET A O 1
ATOM 612 N N . ASP A 1 81 ? -2.418 4.443 6.362 1.00 93.06 81 ASP A N 1
ATOM 613 C CA . ASP A 1 81 ? -2.484 5.318 7.534 1.00 93.06 81 ASP A CA 1
ATOM 614 C C . ASP A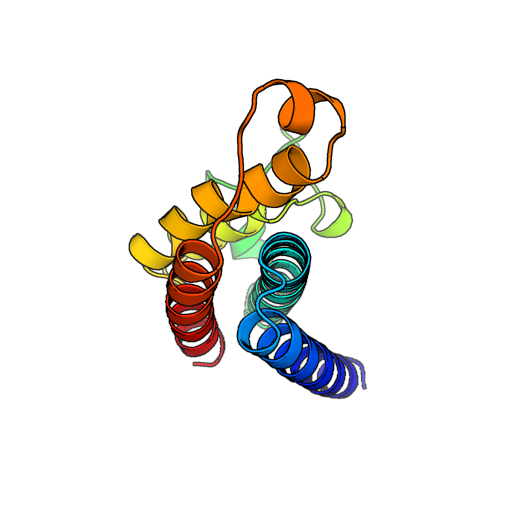 1 81 ? -2.953 4.558 8.784 1.00 93.06 81 ASP A C 1
ATOM 616 O O . ASP A 1 81 ? -2.318 4.644 9.838 1.00 93.06 81 ASP A O 1
ATOM 620 N N . VAL A 1 82 ? -4.020 3.763 8.656 1.00 95.50 82 VAL A N 1
ATOM 621 C CA . VAL A 1 82 ? -4.583 2.983 9.768 1.00 95.50 82 VAL A CA 1
ATOM 622 C C . VAL A 1 82 ? -3.634 1.872 10.212 1.00 95.50 82 VAL A C 1
ATOM 624 O O . VAL A 1 82 ? -3.395 1.705 11.406 1.00 95.50 82 VAL A O 1
ATOM 627 N N . THR A 1 83 ? -3.064 1.106 9.280 1.00 94.50 83 THR A N 1
ATOM 628 C CA . THR A 1 83 ? -2.129 0.020 9.626 1.00 94.50 83 THR A CA 1
ATOM 629 C C . THR A 1 83 ? -0.833 0.548 10.234 1.00 94.50 83 THR A C 1
ATOM 631 O O . THR A 1 83 ? -0.291 -0.090 11.138 1.00 94.50 83 THR A O 1
ATOM 634 N N . HIS A 1 84 ? -0.371 1.727 9.816 1.00 95.06 84 HIS A N 1
ATOM 635 C CA . HIS A 1 84 ? 0.749 2.413 10.451 1.00 95.06 84 HIS A CA 1
ATOM 636 C C . HIS A 1 84 ? 0.413 2.882 11.874 1.00 95.06 84 HIS A C 1
ATOM 638 O O . HIS A 1 84 ? 1.194 2.643 12.792 1.00 95.06 84 HIS A O 1
ATOM 644 N N . GLU A 1 85 ? -0.757 3.493 12.097 1.00 95.81 85 GLU A N 1
ATOM 645 C CA . GLU A 1 85 ? -1.195 3.899 13.445 1.00 95.81 85 GLU A CA 1
ATOM 646 C C . GLU A 1 85 ? -1.312 2.693 14.395 1.00 95.81 85 GLU A C 1
ATOM 648 O O . GLU A 1 85 ? -0.934 2.773 15.565 1.00 95.81 85 GLU A O 1
ATOM 653 N N . LEU A 1 86 ? -1.745 1.543 13.870 1.00 95.38 86 LEU A N 1
ATOM 654 C CA . LEU A 1 86 ? -1.774 0.263 14.584 1.00 95.38 86 LEU A CA 1
ATOM 655 C C . LEU A 1 86 ? -0.397 -0.417 14.713 1.00 95.38 86 LEU A C 1
ATOM 657 O O . LEU A 1 86 ? -0.317 -1.508 15.276 1.00 95.38 86 LEU A O 1
ATOM 661 N N . LYS A 1 87 ? 0.681 0.200 14.210 1.00 94.56 87 LYS A N 1
ATOM 662 C CA . LYS A 1 87 ? 2.062 -0.320 14.215 1.00 94.56 87 LYS A CA 1
ATOM 663 C C . LYS A 1 87 ? 2.226 -1.674 13.510 1.00 94.56 87 LYS A C 1
ATOM 665 O O . LYS A 1 87 ? 3.117 -2.450 13.846 1.00 94.56 87 LYS A O 1
ATOM 670 N N . LEU A 1 88 ? 1.368 -1.962 12.530 1.00 93.00 88 LEU A N 1
ATOM 671 C CA . LEU A 1 88 ? 1.449 -3.167 11.695 1.00 93.00 88 LEU A CA 1
ATOM 672 C C . LEU A 1 88 ? 2.462 -3.011 10.556 1.00 93.00 88 LEU A C 1
ATOM 674 O O . LEU A 1 88 ? 2.964 -4.009 10.044 1.00 93.00 88 LEU A O 1
ATOM 678 N N . ILE A 1 89 ? 2.748 -1.767 10.167 1.00 93.12 89 ILE A N 1
ATOM 679 C CA . ILE A 1 89 ? 3.777 -1.407 9.193 1.00 93.12 89 ILE A CA 1
ATOM 680 C C . ILE A 1 89 ? 4.644 -0.269 9.743 1.00 93.12 89 ILE A C 1
ATOM 682 O O . ILE A 1 89 ? 4.193 0.524 10.570 1.00 93.12 89 ILE A O 1
ATOM 686 N N . SER A 1 90 ? 5.887 -0.184 9.277 1.00 90.69 90 SER A N 1
ATOM 687 C CA . SER A 1 90 ? 6.829 0.890 9.600 1.00 90.69 90 SER A CA 1
ATOM 688 C C . SER A 1 90 ? 6.495 2.205 8.886 1.00 90.69 90 SER A C 1
ATOM 690 O O . SER A 1 90 ? 5.720 2.221 7.929 1.00 90.69 90 SER A O 1
ATOM 692 N N . GLN A 1 91 ? 7.136 3.303 9.302 1.00 87.56 91 GLN A N 1
ATOM 693 C CA . GLN A 1 91 ? 7.032 4.600 8.620 1.00 87.56 91 GLN A CA 1
ATOM 694 C C . GLN A 1 91 ? 7.460 4.500 7.148 1.00 87.56 91 GLN A C 1
ATOM 696 O O . GLN A 1 91 ? 6.737 4.958 6.277 1.00 87.56 91 GLN A O 1
ATOM 701 N N . THR A 1 92 ? 8.548 3.783 6.847 1.00 79.94 92 THR A N 1
ATOM 702 C CA . THR A 1 92 ? 8.958 3.491 5.461 1.00 79.94 92 THR A CA 1
ATOM 703 C C . THR A 1 92 ? 7.868 2.752 4.688 1.00 79.94 92 THR A C 1
ATOM 705 O O . THR A 1 92 ? 7.631 3.028 3.514 1.00 79.94 92 THR A O 1
ATOM 708 N N . GLY A 1 93 ? 7.176 1.825 5.358 1.00 81.19 93 GLY A N 1
ATOM 709 C CA . GLY A 1 93 ? 5.997 1.182 4.803 1.00 81.19 93 GLY A CA 1
ATOM 710 C C . GLY A 1 93 ? 4.901 2.197 4.509 1.00 81.19 93 GLY A C 1
ATOM 711 O O . GLY A 1 93 ? 4.365 2.199 3.416 1.00 81.19 93 GLY A O 1
ATOM 712 N N . LYS A 1 94 ? 4.606 3.121 5.420 1.00 84.56 94 LYS A N 1
ATOM 713 C CA . LYS A 1 94 ? 3.638 4.192 5.171 1.00 84.56 94 LYS A CA 1
ATOM 714 C C . LYS A 1 94 ? 4.045 5.093 3.998 1.00 84.56 94 LYS A C 1
ATOM 716 O O . LYS A 1 94 ? 3.183 5.449 3.198 1.00 84.56 94 LYS A O 1
ATOM 721 N N . ASP A 1 95 ? 5.317 5.438 3.857 1.00 79.12 95 ASP A N 1
ATOM 722 C CA . ASP A 1 95 ? 5.779 6.416 2.864 1.00 79.12 95 ASP A CA 1
ATOM 723 C C . ASP A 1 95 ? 5.622 5.920 1.417 1.00 79.12 95 ASP A C 1
ATOM 725 O O . ASP A 1 95 ? 5.313 6.718 0.530 1.00 79.12 95 ASP A O 1
ATOM 729 N N . ILE A 1 96 ? 5.685 4.602 1.166 1.00 76.19 96 ILE A N 1
ATOM 730 C CA . ILE A 1 96 ? 5.362 4.066 -0.170 1.00 76.19 96 ILE A CA 1
ATOM 731 C C . ILE A 1 96 ? 3.894 4.283 -0.551 1.00 76.19 96 ILE A C 1
ATOM 733 O O . ILE A 1 96 ? 3.580 4.371 -1.735 1.00 76.19 96 ILE A O 1
ATOM 737 N N . SER A 1 97 ? 2.987 4.451 0.420 1.00 71.00 97 SER A N 1
ATOM 738 C CA . SER A 1 97 ? 1.606 4.827 0.107 1.00 71.00 97 SER A CA 1
ATOM 739 C C . SER A 1 97 ? 1.534 6.164 -0.614 1.00 71.00 97 SER A C 1
ATOM 741 O O . SER A 1 97 ? 0.646 6.329 -1.431 1.00 71.00 97 SER A O 1
ATOM 743 N N . ALA A 1 98 ? 2.453 7.103 -0.364 1.00 69.81 98 ALA A N 1
ATOM 744 C CA . ALA A 1 98 ? 2.469 8.379 -1.067 1.00 69.81 98 ALA A CA 1
ATOM 745 C C . ALA A 1 98 ? 2.841 8.201 -2.537 1.00 69.81 98 ALA A C 1
ATOM 747 O O . ALA A 1 98 ? 2.120 8.680 -3.403 1.00 69.81 98 ALA A O 1
ATOM 748 N N . VAL A 1 99 ? 3.891 7.426 -2.804 1.00 69.19 99 VAL A N 1
ATOM 749 C CA . VAL A 1 99 ? 4.365 7.158 -4.167 1.00 69.19 99 VAL A CA 1
ATOM 750 C C . VAL A 1 99 ? 3.353 6.316 -4.950 1.00 69.19 99 VAL A C 1
ATOM 752 O O . VAL A 1 99 ? 3.024 6.625 -6.091 1.00 69.19 99 VAL A O 1
ATOM 755 N N . LEU A 1 100 ? 2.795 5.276 -4.322 1.00 71.31 100 LEU A N 1
ATOM 756 C CA . LEU A 1 100 ? 1.775 4.439 -4.947 1.00 71.31 100 LEU A CA 1
ATOM 757 C C . LEU A 1 100 ? 0.423 5.146 -5.036 1.00 71.31 100 LEU A C 1
ATOM 759 O O . LEU A 1 100 ? -0.299 4.920 -5.986 1.00 71.31 100 LEU A O 1
ATOM 763 N N . ARG A 1 101 ? 0.029 6.032 -4.125 1.00 67.12 101 ARG A N 1
ATOM 764 C CA . ARG A 1 101 ? -1.234 6.787 -4.263 1.00 67.12 101 ARG A CA 1
ATOM 765 C C . ARG A 1 101 ? -1.296 7.545 -5.584 1.00 67.12 101 ARG A C 1
ATOM 767 O O . ARG A 1 101 ? -2.364 7.611 -6.194 1.00 67.12 101 ARG A O 1
ATOM 774 N N . ASP A 1 102 ? -0.147 8.018 -6.049 1.00 63.41 102 ASP A N 1
ATOM 775 C CA . ASP A 1 102 ? -0.019 8.672 -7.339 1.00 63.41 102 ASP A CA 1
ATOM 776 C C . ASP A 1 102 ? -0.025 7.682 -8.522 1.00 63.41 102 ASP A C 1
ATOM 778 O O . ASP A 1 102 ? -0.200 8.126 -9.648 1.00 63.41 102 ASP A O 1
ATOM 782 N N . TYR A 1 103 ? 0.009 6.348 -8.326 1.00 66.38 103 TYR A N 1
ATOM 783 C CA . TYR A 1 103 ? -0.161 5.338 -9.400 1.00 66.38 103 TYR A CA 1
ATOM 784 C C . TYR A 1 103 ? -1.412 5.598 -10.243 1.00 66.38 103 TYR A C 1
ATOM 786 O O . TYR A 1 103 ? -1.372 5.437 -11.458 1.00 66.38 103 TYR A O 1
ATOM 794 N N . ARG A 1 104 ? -2.523 6.031 -9.624 1.00 61.56 104 ARG A N 1
ATOM 795 C CA . ARG A 1 104 ? -3.750 6.391 -10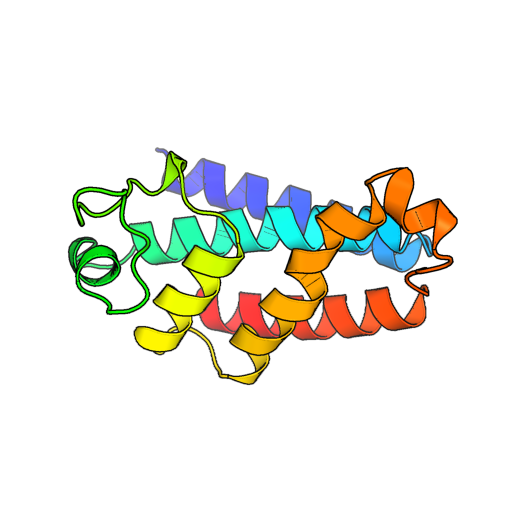.360 1.00 61.56 104 ARG A CA 1
ATOM 796 C C . ARG A 1 104 ? -3.565 7.668 -11.171 1.00 61.56 104 ARG A C 1
ATOM 798 O O . ARG A 1 104 ? -4.118 7.769 -12.262 1.00 61.56 104 ARG A O 1
ATOM 805 N N . ASN A 1 105 ? -2.768 8.605 -10.661 1.00 63.34 105 ASN A N 1
ATOM 806 C CA . ASN A 1 105 ? -2.405 9.827 -11.369 1.00 63.34 105 ASN A CA 1
ATOM 807 C C . ASN A 1 105 ? -1.603 9.478 -12.628 1.00 63.34 105 ASN A C 1
ATOM 809 O O . ASN A 1 105 ? -1.958 9.958 -13.694 1.00 63.34 105 ASN A O 1
ATOM 813 N N . PHE A 1 106 ? -0.652 8.541 -12.564 1.00 61.50 106 PHE A N 1
ATOM 814 C CA . PHE A 1 106 ? 0.127 8.112 -13.737 1.00 61.50 106 PHE A CA 1
ATOM 815 C C . PHE A 1 106 ? -0.678 7.385 -14.830 1.00 61.50 106 PHE A C 1
ATOM 817 O O . PHE A 1 106 ? -0.199 7.279 -15.953 1.00 61.50 106 PHE A O 1
ATOM 824 N N . ILE A 1 107 ? -1.879 6.875 -14.534 1.00 64.50 107 ILE A N 1
ATOM 825 C CA . ILE A 1 107 ? -2.775 6.276 -15.545 1.00 64.50 107 ILE A CA 1
ATOM 826 C C . ILE A 1 107 ? -3.745 7.319 -16.120 1.00 64.50 107 ILE A C 1
ATOM 828 O O . ILE A 1 107 ? -4.324 7.117 -17.187 1.00 64.50 107 ILE A O 1
ATOM 832 N N . HIS A 1 108 ? -3.990 8.423 -15.408 1.00 63.34 108 HIS A N 1
ATOM 833 C CA . HIS A 1 108 ? -4.908 9.443 -15.892 1.00 63.34 108 HIS A CA 1
ATOM 834 C C . HIS A 1 108 ? -4.272 10.195 -17.071 1.00 63.34 108 HIS A C 1
ATOM 836 O O . HIS A 1 108 ? -3.230 10.823 -16.883 1.00 63.34 108 HIS A O 1
ATOM 842 N N . PRO A 1 109 ? -4.932 10.254 -18.251 1.00 56.31 109 PRO A N 1
ATOM 843 C CA . PRO A 1 109 ? -4.364 10.895 -19.443 1.00 56.31 109 PRO A CA 1
ATOM 844 C C . PRO A 1 109 ? -3.903 12.337 -19.199 1.00 56.31 109 PRO A C 1
ATOM 846 O O . PRO A 1 109 ? -2.950 12.812 -19.800 1.00 56.31 109 PRO A O 1
ATOM 849 N N . LYS A 1 110 ? -4.557 13.044 -18.269 1.00 56.75 110 LYS A N 1
ATOM 850 C CA . LYS A 1 110 ? -4.212 14.417 -17.874 1.00 56.75 110 LYS A CA 1
ATOM 851 C C . LYS A 1 110 ? -2.815 14.573 -17.267 1.00 56.75 110 LYS A C 1
ATOM 853 O O . LYS A 1 110 ? -2.247 15.653 -17.398 1.00 56.75 110 LYS A O 1
ATOM 858 N N . GLU A 1 111 ? -2.282 13.555 -16.599 1.00 60.38 111 GLU A N 1
ATOM 859 C CA . GLU A 1 111 ? -0.964 13.629 -15.959 1.00 60.38 111 GLU A CA 1
ATOM 860 C C . GLU A 1 111 ? 0.159 13.187 -16.909 1.00 60.38 111 GLU A C 1
ATOM 862 O O . GLU A 1 111 ? 1.270 13.705 -16.796 1.00 60.38 111 GLU A O 1
ATOM 867 N N . GLU A 1 112 ? -0.136 12.352 -17.917 1.00 57.06 112 GLU A N 1
ATOM 868 C CA . GLU A 1 112 ? 0.788 12.103 -19.040 1.00 57.06 112 GLU A CA 1
ATOM 869 C C . GLU A 1 112 ? 1.154 13.418 -19.746 1.00 57.06 112 GLU A C 1
ATOM 871 O O . GLU A 1 112 ? 2.327 13.674 -20.019 1.00 57.06 112 GLU A O 1
ATOM 876 N N . TYR A 1 113 ? 0.181 14.319 -19.940 1.00 53.47 113 TYR A N 1
ATOM 877 C CA . TYR A 1 113 ? 0.423 15.654 -20.507 1.00 53.47 113 TYR A CA 1
ATOM 878 C C . TYR A 1 113 ? 1.317 16.553 -19.640 1.00 53.47 113 TYR A C 1
ATOM 880 O O . TYR A 1 113 ? 1.884 17.516 -20.154 1.00 53.47 113 TYR A O 1
ATOM 888 N N . LYS A 1 114 ? 1.470 16.259 -18.343 1.00 60.75 114 LYS A N 1
ATOM 889 C CA . LYS A 1 114 ? 2.376 16.993 -17.442 1.00 60.75 114 LYS A CA 1
ATOM 890 C C . LYS A 1 114 ? 3.800 16.431 -17.442 1.00 60.75 114 LYS A C 1
ATOM 892 O O . LYS A 1 114 ? 4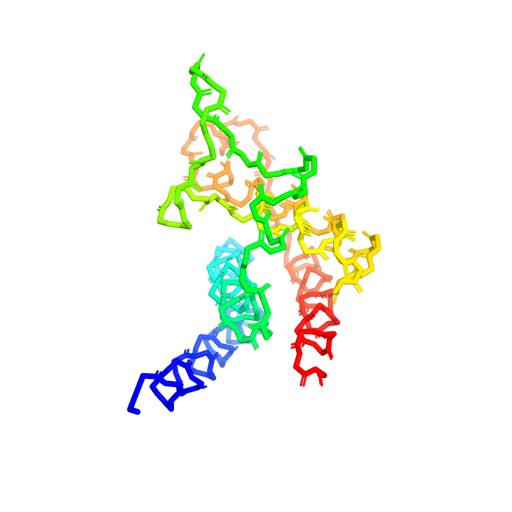.644 16.938 -16.709 1.00 60.75 114 LYS A O 1
ATOM 897 N N . GLY A 1 115 ? 4.073 15.388 -18.233 1.00 60.03 115 GLY A N 1
ATOM 898 C CA . GLY A 1 115 ? 5.404 14.791 -18.369 1.00 60.03 115 GLY A CA 1
ATOM 899 C C . GLY A 1 115 ? 5.857 13.978 -17.154 1.00 60.03 115 GLY A C 1
ATOM 900 O O . GLY A 1 115 ? 7.049 13.720 -17.004 1.00 60.03 115 GLY A O 1
ATOM 901 N N . THR A 1 116 ? 4.936 13.576 -16.272 1.00 66.19 116 THR A N 1
ATOM 902 C CA . THR A 1 116 ? 5.289 12.759 -15.104 1.00 66.19 116 THR A CA 1
ATOM 903 C C . THR A 1 116 ? 5.341 11.290 -15.529 1.00 66.19 116 THR A C 1
ATOM 905 O O . THR A 1 116 ? 4.328 10.713 -15.909 1.00 66.19 116 THR A O 1
ATOM 908 N N . SER A 1 117 ? 6.531 10.689 -15.494 1.00 73.06 117 SER A N 1
ATOM 909 C CA . SER A 1 117 ? 6.792 9.315 -15.943 1.00 73.06 117 SER A CA 1
ATOM 910 C C . SER A 1 117 ? 7.478 8.524 -14.833 1.00 73.06 117 SER A C 1
ATOM 912 O O . SER A 1 117 ? 8.402 9.028 -14.201 1.00 73.06 117 SER A O 1
ATOM 914 N N . ILE A 1 118 ? 7.068 7.271 -14.640 1.00 79.19 118 ILE A N 1
ATOM 915 C CA . ILE A 1 118 ? 7.747 6.321 -13.752 1.00 79.19 118 ILE A CA 1
ATOM 916 C C . ILE A 1 118 ? 8.802 5.582 -14.572 1.00 79.19 118 ILE A C 1
ATOM 918 O O . ILE A 1 118 ? 8.468 4.919 -15.557 1.00 79.19 118 ILE A O 1
ATOM 922 N N . SER A 1 119 ? 10.067 5.655 -14.165 1.00 87.50 119 SER A N 1
ATOM 923 C CA . SER A 1 119 ? 11.122 4.872 -14.804 1.00 87.50 119 SER A CA 1
ATOM 924 C C . SER A 1 119 ? 11.078 3.401 -14.360 1.00 87.50 119 SER A C 1
ATOM 926 O O . SER A 1 119 ? 10.568 3.075 -13.283 1.00 87.50 119 SER A O 1
ATOM 928 N N . PRO A 1 120 ? 11.662 2.469 -15.133 1.00 88.62 120 PRO A N 1
ATOM 929 C CA . PRO A 1 120 ? 11.830 1.094 -14.668 1.00 88.62 120 PRO A CA 1
ATOM 930 C C . PRO A 1 120 ? 12.609 0.985 -13.346 1.00 88.62 120 PRO A C 1
ATOM 932 O O . PRO A 1 120 ? 12.310 0.106 -12.540 1.00 88.62 120 PRO A O 1
ATOM 935 N N . GLY A 1 121 ? 13.562 1.892 -13.096 1.00 88.38 121 GLY A N 1
ATOM 936 C CA . GLY A 1 121 ? 14.300 1.957 -11.830 1.00 88.38 121 GLY A CA 1
ATOM 937 C C . GLY A 1 121 ? 13.399 2.318 -10.648 1.00 88.38 121 GLY A C 1
ATOM 938 O O . GLY A 1 121 ? 13.459 1.664 -9.608 1.00 88.38 121 GLY A O 1
ATOM 939 N N . ASP A 1 122 ? 12.490 3.278 -10.831 1.00 85.62 122 ASP A N 1
ATOM 940 C CA . ASP A 1 122 ? 11.504 3.643 -9.805 1.00 85.62 122 ASP A CA 1
ATOM 941 C C . ASP A 1 122 ? 10.590 2.457 -9.481 1.00 85.62 122 ASP A C 1
ATOM 943 O O . ASP A 1 122 ? 10.347 2.149 -8.314 1.00 85.62 122 ASP A O 1
ATOM 947 N N . ALA A 1 123 ? 10.127 1.736 -10.509 1.00 88.81 123 ALA A N 1
ATOM 948 C CA . ALA A 1 123 ? 9.313 0.536 -10.331 1.00 88.81 123 ALA A CA 1
ATOM 949 C C . ALA A 1 123 ? 10.051 -0.579 -9.575 1.00 88.81 123 ALA A C 1
ATOM 951 O O . ALA A 1 123 ? 9.440 -1.256 -8.748 1.00 88.81 123 ALA A O 1
ATOM 952 N N . GLN A 1 124 ? 11.357 -0.752 -9.799 1.00 90.75 124 GLN A N 1
ATOM 953 C CA . GLN A 1 124 ? 12.177 -1.697 -9.034 1.00 90.75 124 GLN A CA 1
ATOM 954 C C . GLN A 1 124 ? 12.315 -1.281 -7.565 1.00 90.75 124 GLN A C 1
ATOM 956 O O . GLN A 1 124 ? 12.123 -2.111 -6.679 1.00 90.75 124 GLN A O 1
ATOM 961 N N . ILE A 1 125 ? 12.586 -0.003 -7.285 1.00 88.88 125 ILE A N 1
ATOM 962 C CA . ILE A 1 125 ? 12.677 0.507 -5.907 1.00 88.88 125 ILE A CA 1
ATOM 963 C C . ILE A 1 125 ? 11.343 0.318 -5.178 1.00 88.88 125 ILE A C 1
ATOM 965 O O . ILE A 1 125 ? 11.303 -0.202 -4.060 1.00 88.88 125 ILE A O 1
ATOM 969 N N . MET A 1 126 ? 10.236 0.687 -5.827 1.00 87.00 126 MET A N 1
ATOM 970 C CA . MET A 1 126 ? 8.893 0.478 -5.288 1.00 87.00 126 MET A CA 1
ATOM 971 C C . MET A 1 126 ? 8.613 -1.001 -5.021 1.00 87.00 126 MET A C 1
ATOM 973 O O . MET A 1 126 ? 8.035 -1.335 -3.985 1.00 87.00 126 MET A O 1
ATOM 977 N N . TRP A 1 127 ? 9.071 -1.891 -5.903 1.00 90.75 127 TRP A N 1
ATOM 978 C CA . TRP A 1 127 ? 8.942 -3.330 -5.713 1.00 90.75 127 TRP A CA 1
ATOM 979 C C . TRP A 1 127 ? 9.680 -3.818 -4.466 1.00 90.75 127 TRP A C 1
ATOM 981 O O . TRP A 1 127 ? 9.085 -4.519 -3.648 1.00 90.75 127 TRP A O 1
ATOM 991 N N . GLU A 1 128 ? 10.929 -3.403 -4.247 1.00 90.69 128 GLU A N 1
ATOM 992 C CA . GLU A 1 128 ? 11.686 -3.762 -3.039 1.00 90.69 128 GLU A CA 1
ATOM 993 C C . GLU A 1 128 ? 10.976 -3.328 -1.751 1.00 90.69 128 GLU A C 1
ATOM 995 O O . GLU A 1 128 ? 10.845 -4.110 -0.802 1.00 90.69 128 GLU A O 1
ATOM 1000 N N . ILE A 1 129 ? 10.438 -2.110 -1.733 1.00 88.25 129 ILE A N 1
ATOM 1001 C CA . ILE A 1 129 ? 9.692 -1.606 -0.578 1.00 88.25 129 ILE A CA 1
ATOM 1002 C C . ILE A 1 129 ? 8.377 -2.384 -0.397 1.00 88.25 129 ILE A C 1
ATOM 1004 O O . ILE A 1 129 ? 8.046 -2.769 0.727 1.00 88.25 129 ILE A O 1
ATOM 1008 N N . ALA A 1 130 ? 7.649 -2.685 -1.479 1.00 88.88 130 ALA A N 1
ATOM 1009 C CA . ALA A 1 130 ? 6.417 -3.477 -1.432 1.00 88.88 130 ALA A CA 1
ATOM 1010 C C . ALA A 1 130 ? 6.658 -4.889 -0.871 1.00 88.88 130 ALA A C 1
ATOM 1012 O O . ALA A 1 130 ? 5.855 -5.382 -0.066 1.00 88.88 130 ALA A O 1
ATOM 1013 N N . LYS A 1 131 ? 7.791 -5.521 -1.211 1.00 90.25 131 LYS A N 1
ATOM 1014 C CA . LYS A 1 131 ? 8.224 -6.783 -0.591 1.00 90.25 131 LYS A CA 1
ATOM 1015 C C . LYS A 1 131 ? 8.447 -6.616 0.913 1.00 90.25 131 LYS A C 1
ATOM 1017 O O . LYS A 1 131 ? 7.969 -7.437 1.697 1.00 90.25 131 LYS A O 1
ATOM 1022 N N . GLY A 1 132 ? 9.111 -5.535 1.324 1.00 90.12 132 GLY A N 1
ATOM 1023 C CA . GLY A 1 132 ? 9.342 -5.205 2.732 1.00 90.12 132 GLY A CA 1
ATOM 1024 C C . GLY A 1 132 ? 8.052 -4.999 3.534 1.00 90.12 132 GLY A C 1
ATOM 1025 O O . GLY A 1 132 ? 7.936 -5.499 4.654 1.00 90.12 132 GLY A O 1
ATOM 1026 N N . VAL A 1 133 ? 7.058 -4.309 2.967 1.00 89.50 133 VAL A N 1
ATOM 1027 C CA . VAL A 1 133 ? 5.727 -4.144 3.583 1.00 89.50 133 VAL A CA 1
ATOM 1028 C C . VAL A 1 133 ? 5.001 -5.481 3.668 1.00 89.50 133 VAL A C 1
ATOM 1030 O O . VAL A 1 133 ? 4.492 -5.841 4.728 1.00 89.50 133 VAL A O 1
ATOM 1033 N N . THR A 1 134 ? 5.006 -6.260 2.588 1.00 89.69 134 THR A N 1
ATOM 1034 C CA . THR A 1 134 ? 4.384 -7.592 2.564 1.00 89.69 134 THR A CA 1
ATOM 1035 C C . THR A 1 134 ? 4.966 -8.490 3.656 1.00 89.69 134 THR A C 1
ATOM 1037 O O . THR A 1 134 ? 4.219 -9.111 4.408 1.00 89.69 134 THR A O 1
ATOM 1040 N N . GLY A 1 135 ? 6.291 -8.487 3.830 1.00 88.81 135 GLY A N 1
ATOM 1041 C CA . GLY A 1 135 ? 6.958 -9.226 4.903 1.00 88.81 135 GLY A CA 1
ATOM 1042 C C . GLY A 1 135 ? 6.581 -8.773 6.319 1.00 88.81 135 GLY A C 1
ATOM 1043 O O . GLY A 1 135 ? 6.655 -9.573 7.245 1.00 88.81 135 GLY A O 1
ATOM 1044 N N . GLN A 1 136 ? 6.156 -7.521 6.516 1.00 88.75 136 GLN A N 1
ATOM 1045 C CA . GLN A 1 136 ? 5.638 -7.042 7.806 1.00 88.75 136 GLN A CA 1
ATOM 1046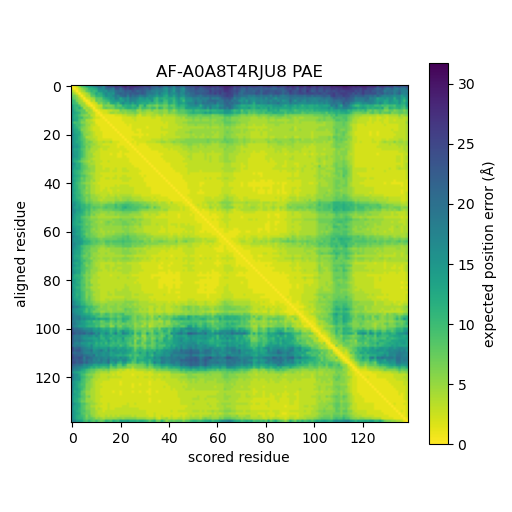 C C . GLN A 1 136 ? 4.198 -7.507 8.052 1.00 88.75 136 GLN A C 1
ATOM 1048 O O . GLN A 1 136 ? 3.861 -7.889 9.169 1.00 88.75 136 GLN A O 1
ATOM 1053 N N . LEU A 1 137 ? 3.366 -7.523 7.006 1.00 88.25 137 LEU A N 1
ATOM 1054 C CA . LEU A 1 137 ? 1.954 -7.912 7.094 1.00 88.25 137 LEU A CA 1
ATOM 1055 C C . LEU A 1 137 ? 1.745 -9.419 7.289 1.00 88.25 137 LEU A C 1
ATOM 1057 O O . LEU A 1 137 ? 0.721 -9.814 7.843 1.00 88.25 137 LEU A O 1
ATOM 1061 N N . LEU A 1 138 ? 2.688 -10.243 6.826 1.00 85.12 138 LEU A N 1
ATOM 1062 C CA . LEU A 1 138 ? 2.622 -11.706 6.914 1.00 85.12 138 LEU A CA 1
ATOM 1063 C C . LEU A 1 138 ? 3.122 -12.285 8.251 1.00 85.12 138 LEU A C 1
ATOM 1065 O O . LEU A 1 138 ? 3.071 -13.502 8.423 1.00 85.12 138 LEU A O 1
ATOM 1069 N N . LYS A 1 139 ? 3.602 -11.446 9.178 1.00 72.19 139 LYS A N 1
ATOM 1070 C CA . LYS A 1 139 ? 3.974 -11.847 10.546 1.00 72.19 139 LYS A CA 1
ATOM 1071 C C . LYS A 1 139 ? 2.748 -11.986 11.449 1.00 72.19 139 LYS A C 1
ATOM 1073 O O . LYS A 1 139 ? 2.718 -12.962 12.221 1.00 72.19 139 LYS A O 1
#

Radius of gyration: 15.47 Å; Cα contacts (8 Å, |Δi|>4): 144; chains: 1; bounding box: 36×38×38 Å

pLDDT: mean 83.02, std 14.83, range [31.86, 96.0]